Protein AF-A0A8T1U4F5-F1 (afdb_monomer_lite)

pLDDT: mean 76.35, std 18.52, range [30.11, 95.75]

Organism: NCBI:txid29920

Foldseek 3Di:
DDDALLRVVCVVVVVLVVLLVVLCPDPPAPDDCNDVLSNVLSVVLVVCVVDPDPVLADEDEDEAVNDDPNSQSSSCSSNVNHYGYDYDHDPVQFDPVVVVVQVPDDPPDDDDGDGDDDDPPVVVVVVVVVVVVVVCVVVVHDQDPVNVVVSVVVVVVVVVVPVVPPDDDDD

Sequence (171 aa):
MLSTPAERYTGLFPTLRTPLYNTLRADEITIEQESTTALWIAIAGHQTRALRSPTDHRLVVSDNFYTRHTFAQALLKFTDGEMHLLGTVRMNLVDKSAIARVDGGPRGNWELVAAVDPKPGWEKINRCIKLHNDVLLKQNEQPTHQQLSKLSELAISFTRTRNSSFSTPMI

Radius of gyration: 19.92 Å; chains: 1; bounding box: 52×50×46 Å

Secondary structure (DSSP, 8-state):
-PPPHHHHHHHH-GGGHHHHHHHHT-TT----TTSHHHHHHHHHHHHHHHS--TTS-EEEEE-TTT--HHHHHHHHHHTTT-EEEEE---GGGB-HHHHHHHHTSPTT-----PBPPPPTTHHHHHHHHHHHHHHHHHTT-PPPHHHHHHHHHHHHHTTTTTTTS------

Structure (mmCIF, N/CA/C/O backbone):
data_AF-A0A8T1U4F5-F1
#
_entry.id   AF-A0A8T1U4F5-F1
#
loop_
_atom_site.group_PDB
_atom_site.id
_atom_site.type_symbol
_atom_site.label_atom_id
_atom_site.label_alt_id
_atom_site.label_comp_id
_atom_site.label_asym_id
_atom_site.label_entity_id
_atom_site.label_seq_id
_atom_site.pdbx_PDB_ins_code
_atom_site.Cartn_x
_atom_site.Cartn_y
_atom_site.Cartn_z
_atom_site.occupancy
_atom_site.B_iso_or_equiv
_atom_site.auth_seq_id
_atom_site.auth_comp_id
_atom_site.auth_asym_id
_atom_site.auth_atom_id
_atom_site.pdbx_PDB_model_num
ATOM 1 N N . MET A 1 1 ? -3.694 22.364 15.780 1.00 55.56 1 MET A N 1
ATOM 2 C CA . MET A 1 1 ? -3.146 21.368 14.833 1.00 55.56 1 MET A CA 1
ATOM 3 C C . MET A 1 1 ? -4.231 21.029 13.832 1.00 55.56 1 MET A C 1
ATOM 5 O O . MET A 1 1 ? -5.338 20.728 14.259 1.00 55.56 1 MET A O 1
ATOM 9 N N . LEU A 1 2 ? -3.953 21.136 12.535 1.00 70.81 2 LEU A N 1
ATOM 10 C CA . LEU A 1 2 ? -4.853 20.616 11.504 1.00 70.81 2 LEU A CA 1
ATOM 11 C C . LEU A 1 2 ? -4.694 19.093 11.477 1.00 70.81 2 LEU A C 1
ATOM 13 O O . LEU A 1 2 ? -3.565 18.615 11.427 1.00 70.81 2 LEU A O 1
ATOM 17 N N . SER A 1 3 ? -5.798 18.350 11.539 1.00 86.94 3 SER A N 1
ATOM 18 C CA . SER A 1 3 ? -5.760 16.892 11.404 1.00 86.94 3 SER A CA 1
ATOM 19 C C . SER A 1 3 ? -5.309 16.495 10.000 1.00 86.94 3 SER A C 1
ATOM 21 O O . SER A 1 3 ? -5.646 17.165 9.014 1.00 86.94 3 SER A O 1
ATOM 23 N N . THR A 1 4 ? -4.561 15.402 9.880 1.00 91.88 4 THR A N 1
ATOM 24 C CA . THR A 1 4 ? -4.164 14.868 8.571 1.00 91.88 4 THR A CA 1
ATOM 25 C C . THR A 1 4 ? -5.372 14.244 7.852 1.00 91.88 4 THR A C 1
ATOM 27 O O . THR A 1 4 ? -6.385 13.915 8.481 1.00 91.88 4 THR A O 1
ATOM 30 N N . PRO A 1 5 ? -5.326 14.058 6.520 1.00 92.94 5 PRO A N 1
ATOM 31 C CA . PRO A 1 5 ? -6.396 13.360 5.808 1.00 92.94 5 PRO A CA 1
ATOM 32 C C . PRO A 1 5 ? -6.651 11.942 6.348 1.00 92.94 5 PRO A C 1
ATOM 34 O O . PRO A 1 5 ? -7.806 11.546 6.509 1.00 92.94 5 PRO A O 1
ATOM 37 N N . ALA A 1 6 ? -5.587 11.208 6.689 1.00 94.38 6 ALA A N 1
ATOM 38 C CA . ALA A 1 6 ? -5.671 9.874 7.279 1.00 94.38 6 ALA A CA 1
ATOM 39 C C . ALA A 1 6 ? -6.314 9.893 8.679 1.00 94.38 6 ALA A C 1
ATOM 41 O O . ALA A 1 6 ? -7.152 9.048 8.998 1.00 94.38 6 ALA A O 1
ATOM 42 N N . GLU A 1 7 ? -5.992 10.891 9.504 1.00 94.50 7 GLU A N 1
ATOM 43 C CA . GLU A 1 7 ? -6.614 11.081 10.820 1.00 94.50 7 GLU A CA 1
ATOM 44 C C . GLU A 1 7 ? -8.104 11.391 10.717 1.00 94.50 7 GLU A C 1
ATOM 46 O O . GLU A 1 7 ? -8.896 10.841 11.477 1.00 94.50 7 GLU A O 1
ATOM 51 N N . ARG A 1 8 ? -8.520 12.216 9.748 1.00 94.94 8 ARG A N 1
ATOM 52 C CA . ARG A 1 8 ? -9.951 12.464 9.509 1.00 94.94 8 ARG A CA 1
ATOM 53 C C . ARG A 1 8 ? -10.682 11.190 9.103 1.00 94.94 8 ARG A C 1
ATOM 55 O O . ARG A 1 8 ? -11.751 10.909 9.639 1.00 94.94 8 ARG A O 1
ATOM 62 N N . TYR A 1 9 ? -10.096 10.398 8.206 1.00 95.50 9 TYR A N 1
ATOM 63 C CA . TYR A 1 9 ? -10.692 9.139 7.760 1.00 95.50 9 TYR A CA 1
ATOM 64 C C . TYR A 1 9 ? -10.804 8.118 8.901 1.00 95.50 9 TYR A C 1
ATOM 66 O O . TYR A 1 9 ? -11.868 7.551 9.132 1.00 95.50 9 TYR A O 1
ATOM 74 N N . THR A 1 10 ? -9.743 7.942 9.690 1.00 94.94 10 THR A N 1
ATOM 75 C CA . THR A 1 10 ? -9.772 7.088 10.894 1.00 94.94 10 THR A CA 1
ATOM 76 C C . THR A 1 10 ? -10.578 7.700 12.049 1.00 94.94 10 THR A C 1
ATOM 78 O O . THR A 1 10 ? -10.905 7.016 13.016 1.00 94.94 10 THR A O 1
ATOM 81 N N . GLY A 1 11 ? -10.932 8.983 11.978 1.00 95.06 11 GLY A N 1
ATOM 82 C CA . GLY A 1 11 ? -11.948 9.618 12.817 1.00 95.06 11 GLY A CA 1
ATOM 83 C C . GLY A 1 11 ? -13.347 9.073 12.528 1.00 95.06 11 GLY A C 1
ATOM 84 O O . GLY A 1 11 ? -14.063 8.731 13.466 1.00 95.06 11 GLY A O 1
ATOM 85 N N . LEU A 1 12 ? -13.691 8.926 11.243 1.00 95.19 12 LEU A N 1
ATOM 86 C CA . LEU A 1 12 ? -14.949 8.321 10.781 1.00 95.19 12 LEU A CA 1
ATOM 87 C C . LEU A 1 12 ? -14.983 6.803 10.989 1.00 95.19 12 LEU A C 1
ATOM 89 O O . LEU A 1 12 ? -16.034 6.247 11.296 1.00 95.19 12 LEU A O 1
ATOM 93 N N . PHE A 1 13 ? -13.828 6.142 10.867 1.00 94.44 13 PHE A N 1
ATOM 94 C CA . PHE A 1 13 ? -13.678 4.695 11.049 1.00 94.44 13 PHE A CA 1
ATOM 95 C C . PHE A 1 13 ? -12.641 4.383 12.140 1.00 94.44 13 PHE A C 1
ATOM 97 O O . PHE A 1 13 ? -11.497 4.024 11.835 1.00 94.44 13 PHE A O 1
ATOM 104 N N . PRO A 1 14 ? -13.014 4.500 13.433 1.00 94.38 14 PRO A N 1
ATOM 105 C CA . PRO A 1 14 ? -12.079 4.364 14.554 1.00 94.38 14 PRO A CA 1
ATOM 106 C C . PRO A 1 14 ? -11.353 3.021 14.613 1.00 94.38 14 PRO A C 1
ATOM 108 O O . PRO A 1 14 ? -10.231 2.948 15.112 1.00 94.38 14 PRO A O 1
ATOM 111 N N . THR A 1 15 ? -11.962 1.966 14.069 1.00 93.12 15 THR A N 1
ATOM 112 C CA . THR A 1 15 ? -11.385 0.618 14.012 1.00 93.12 15 THR A CA 1
ATOM 113 C C . THR A 1 15 ? -10.077 0.565 13.221 1.00 93.12 15 THR A C 1
ATOM 115 O O . THR A 1 15 ? -9.277 -0.337 13.449 1.00 93.12 15 THR A O 1
ATOM 118 N N . LEU A 1 16 ? -9.822 1.523 12.326 1.00 94.12 16 LEU A N 1
ATOM 119 C CA . LEU A 1 16 ? -8.608 1.585 11.508 1.00 94.12 16 LEU A CA 1
ATOM 120 C C . LEU A 1 16 ? -7.468 2.371 12.163 1.00 94.12 16 LEU A C 1
ATOM 122 O O . LEU A 1 16 ? -6.335 2.292 11.694 1.00 94.12 16 LEU A O 1
ATOM 126 N N . ARG A 1 17 ? -7.736 3.110 13.249 1.00 94.44 17 ARG A N 1
ATOM 127 C CA . ARG A 1 17 ? -6.767 4.034 13.855 1.00 94.44 17 ARG A CA 1
ATOM 128 C C . ARG A 1 17 ? -5.513 3.324 14.359 1.00 94.44 17 ARG A C 1
ATOM 130 O O . ARG A 1 17 ? -4.414 3.648 13.923 1.00 94.44 17 ARG A O 1
ATOM 137 N N . THR A 1 18 ? -5.678 2.350 15.253 1.00 94.44 18 THR A N 1
ATOM 138 C CA . THR A 1 18 ? -4.549 1.607 15.836 1.00 94.44 18 THR A CA 1
ATOM 139 C C . THR A 1 18 ? -3.768 0.809 14.786 1.00 94.44 18 THR A C 1
ATOM 141 O O . THR A 1 18 ? -2.547 0.937 14.760 1.00 94.44 18 THR A O 1
ATOM 144 N N . PRO A 1 19 ? -4.413 0.048 13.876 1.00 94.44 19 PRO A N 1
ATOM 145 C CA . PRO A 1 19 ? -3.695 -0.654 12.809 1.00 94.44 19 PRO A CA 1
ATOM 146 C C . PRO A 1 19 ? -2.869 0.278 11.924 1.00 94.44 19 PRO A C 1
ATOM 148 O O . PRO A 1 19 ? -1.721 -0.030 11.605 1.00 94.44 19 PRO A O 1
ATOM 151 N N . LEU A 1 20 ? -3.427 1.440 11.566 1.00 95.44 20 LEU A N 1
ATOM 152 C CA . LEU A 1 20 ? -2.741 2.390 10.695 1.00 95.44 20 LEU A CA 1
ATOM 153 C C . LEU A 1 20 ? -1.535 2.982 11.414 1.00 95.44 20 LEU A C 1
ATOM 155 O O . LEU A 1 20 ? -0.437 2.992 10.870 1.00 95.44 20 LEU A O 1
ATOM 159 N N . TYR A 1 21 ? -1.729 3.408 12.661 1.00 94.56 21 TYR A N 1
ATOM 160 C CA . TYR A 1 21 ? -0.663 3.950 13.492 1.00 94.56 21 TYR A CA 1
ATOM 161 C C . TYR A 1 21 ? 0.490 2.959 13.692 1.00 94.56 21 TYR A C 1
ATOM 163 O O . TYR A 1 21 ? 1.651 3.321 13.519 1.00 94.56 21 TYR A O 1
ATOM 171 N N . ASN A 1 22 ? 0.173 1.698 13.997 1.00 95.25 22 ASN A N 1
ATOM 172 C CA . ASN A 1 22 ? 1.177 0.652 14.178 1.00 95.25 22 ASN A CA 1
ATOM 173 C C . ASN A 1 22 ? 1.934 0.361 12.877 1.00 95.25 22 ASN A C 1
ATOM 175 O O . ASN A 1 22 ? 3.143 0.153 12.908 1.00 95.25 22 ASN A O 1
ATOM 179 N N . THR A 1 23 ? 1.240 0.382 11.736 1.00 95.75 23 THR A N 1
ATOM 180 C CA . THR A 1 23 ? 1.867 0.172 10.425 1.00 95.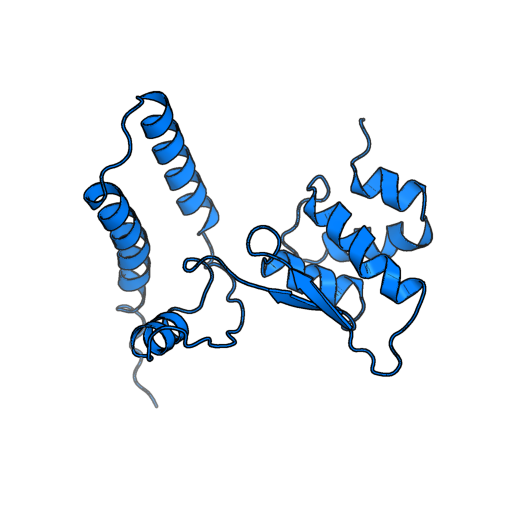75 23 THR A CA 1
ATOM 181 C C . THR A 1 23 ? 2.824 1.308 10.079 1.00 95.75 23 THR A C 1
ATOM 183 O O . THR A 1 23 ? 3.941 1.051 9.654 1.00 95.75 23 THR A O 1
ATOM 186 N N . LEU A 1 24 ? 2.418 2.563 10.284 1.00 94.25 24 LEU A N 1
ATOM 187 C CA . LEU A 1 24 ? 3.244 3.731 9.954 1.00 94.25 24 LEU A CA 1
ATOM 188 C C . LEU A 1 24 ? 4.460 3.900 10.878 1.00 94.25 24 LEU A C 1
ATOM 190 O O . LEU A 1 24 ? 5.387 4.624 10.538 1.00 94.25 24 LEU A O 1
ATOM 194 N N . ARG A 1 25 ? 4.458 3.247 12.046 1.00 93.75 25 ARG A N 1
ATOM 195 C CA . ARG A 1 25 ? 5.581 3.231 12.998 1.00 93.75 25 ARG A CA 1
ATOM 196 C C . ARG A 1 25 ? 6.515 2.035 12.854 1.00 93.75 25 ARG A C 1
ATOM 198 O O . ARG A 1 25 ? 7.458 1.918 13.627 1.00 93.75 25 ARG A O 1
ATOM 205 N N . ALA A 1 26 ? 6.229 1.136 11.925 1.00 92.25 26 ALA A N 1
ATOM 206 C CA . ALA A 1 26 ? 7.096 0.011 11.637 1.00 92.25 26 ALA A CA 1
ATOM 207 C C . ALA A 1 26 ? 8.430 0.482 11.039 1.00 92.25 26 ALA A C 1
ATOM 209 O O . ALA A 1 26 ? 8.421 1.290 10.112 1.00 92.25 26 ALA A O 1
ATOM 210 N N . ASP A 1 27 ? 9.549 -0.063 11.521 1.00 88.00 27 ASP A N 1
ATOM 211 C CA . ASP A 1 27 ? 10.900 0.319 11.080 1.00 88.00 27 ASP A CA 1
ATOM 212 C C . ASP A 1 27 ? 11.115 0.097 9.574 1.00 88.00 27 ASP A C 1
ATOM 214 O O . ASP A 1 27 ? 11.857 0.832 8.926 1.00 88.00 27 ASP A O 1
ATOM 218 N N . GLU A 1 28 ? 10.443 -0.902 9.000 1.00 86.31 28 GLU A N 1
ATOM 219 C CA . GLU A 1 28 ? 10.506 -1.205 7.571 1.00 86.31 28 GLU A CA 1
ATOM 220 C C . GLU A 1 28 ? 9.607 -0.312 6.692 1.00 86.31 28 GLU A C 1
ATOM 222 O O . GLU A 1 28 ? 9.692 -0.383 5.468 1.00 86.31 28 GLU A O 1
ATOM 227 N N . ILE A 1 29 ? 8.746 0.531 7.276 1.00 88.88 29 ILE A N 1
ATOM 228 C CA . ILE A 1 29 ? 7.794 1.364 6.529 1.00 88.88 29 ILE A CA 1
ATOM 229 C C . ILE A 1 29 ? 8.274 2.814 6.463 1.00 88.88 29 ILE A C 1
ATOM 231 O O . ILE A 1 29 ? 8.209 3.573 7.424 1.00 88.88 29 ILE A O 1
ATOM 235 N N . THR A 1 30 ? 8.669 3.249 5.267 1.00 87.69 30 THR A N 1
ATOM 236 C CA . THR A 1 30 ? 9.093 4.632 5.002 1.00 87.69 30 THR A CA 1
ATOM 237 C C . THR A 1 30 ? 7.937 5.473 4.442 1.00 87.69 30 THR A C 1
ATOM 239 O O . THR A 1 30 ? 7.974 5.921 3.290 1.00 87.69 30 THR A O 1
ATOM 242 N N . ILE A 1 31 ? 6.862 5.641 5.217 1.00 89.75 31 ILE A N 1
ATOM 243 C CA . ILE A 1 31 ? 5.706 6.472 4.838 1.00 89.75 31 ILE A CA 1
ATOM 244 C C . ILE A 1 31 ? 5.437 7.504 5.924 1.00 89.75 31 ILE A C 1
ATOM 246 O O . ILE A 1 31 ? 5.160 7.164 7.068 1.00 89.75 31 ILE A O 1
ATOM 250 N N . GLU A 1 32 ? 5.467 8.777 5.535 1.00 89.12 32 GLU A N 1
ATOM 251 C CA . GLU A 1 32 ? 5.118 9.890 6.417 1.00 89.12 32 GLU A CA 1
ATOM 252 C C . GLU A 1 32 ? 3.628 9.841 6.782 1.00 89.12 32 GLU A C 1
ATOM 254 O O . GLU A 1 32 ? 2.767 9.642 5.913 1.00 89.12 32 GLU A O 1
ATOM 259 N N . GLN A 1 33 ? 3.314 10.060 8.059 1.00 88.19 33 GLN A N 1
ATOM 260 C CA . GLN A 1 33 ? 1.949 10.000 8.588 1.00 88.19 33 GLN A CA 1
ATOM 261 C C . GLN A 1 33 ? 1.035 11.068 7.969 1.00 88.19 33 GLN A C 1
ATOM 263 O O . GLN A 1 33 ? -0.166 10.856 7.798 1.00 88.19 33 GLN A O 1
ATOM 268 N N . GLU A 1 34 ? 1.608 12.206 7.590 1.00 89.31 34 GLU A N 1
ATOM 269 C CA . GLU A 1 34 ? 0.925 13.339 6.975 1.00 89.31 34 GLU A CA 1
ATOM 270 C C . GLU A 1 34 ? 0.697 13.149 5.468 1.00 89.31 34 GLU A C 1
ATOM 272 O O . GLU A 1 34 ? -0.044 13.917 4.846 1.00 89.31 34 GLU A O 1
ATOM 277 N N . SER A 1 35 ? 1.316 12.130 4.865 1.00 90.56 35 SER A N 1
ATOM 278 C CA . SER A 1 35 ? 1.246 11.905 3.425 1.00 90.56 35 SER A CA 1
ATOM 279 C C . SER A 1 35 ? -0.141 11.447 2.971 1.00 90.56 35 SER A C 1
ATOM 281 O O . SER A 1 35 ? -0.881 10.754 3.672 1.00 90.56 35 SER A O 1
ATOM 283 N N . THR A 1 36 ? -0.484 11.753 1.719 1.00 90.81 36 THR A N 1
ATOM 284 C CA . THR A 1 36 ? -1.695 11.208 1.086 1.00 90.81 36 THR A CA 1
ATOM 285 C C . THR A 1 36 ? -1.649 9.678 0.995 1.00 90.81 36 THR A C 1
ATOM 287 O O . THR A 1 36 ? -2.691 9.032 1.018 1.00 90.81 36 THR A O 1
ATOM 290 N N . THR A 1 37 ? -0.457 9.076 0.944 1.00 92.06 37 THR A N 1
ATOM 291 C CA . THR A 1 37 ? -0.282 7.618 0.923 1.00 92.06 37 THR A CA 1
ATOM 292 C C . THR A 1 37 ? -0.819 6.960 2.194 1.00 92.06 37 THR A C 1
ATOM 294 O O . THR A 1 37 ? -1.464 5.920 2.100 1.00 92.06 37 THR A O 1
ATOM 297 N N . ALA A 1 38 ? -0.646 7.586 3.365 1.00 94.69 38 ALA A N 1
ATOM 298 C CA . ALA A 1 38 ? -1.216 7.093 4.621 1.00 94.69 38 ALA A CA 1
ATOM 299 C C . ALA A 1 38 ? -2.753 6.997 4.561 1.00 94.69 38 ALA A C 1
ATOM 301 O O . ALA A 1 38 ? -3.341 6.020 5.026 1.00 94.69 38 ALA A O 1
ATOM 302 N N . LEU A 1 39 ? -3.409 7.973 3.921 1.00 95.25 39 LEU A N 1
ATOM 303 C CA . LEU A 1 39 ? -4.851 7.918 3.673 1.00 95.25 39 LEU A CA 1
ATOM 304 C C . LEU A 1 39 ? -5.208 6.774 2.715 1.00 95.25 39 LEU A C 1
ATOM 306 O O . LEU A 1 39 ? -6.157 6.038 2.977 1.00 95.25 39 LEU A O 1
ATOM 310 N N . TRP A 1 40 ? -4.457 6.604 1.626 1.00 94.38 40 TRP A N 1
ATOM 311 C CA . TRP A 1 40 ? -4.715 5.534 0.659 1.00 94.38 40 TRP A CA 1
ATOM 312 C C . TRP A 1 40 ? -4.592 4.139 1.270 1.00 94.38 40 TRP A C 1
ATOM 314 O O . TRP A 1 40 ? -5.422 3.285 0.966 1.00 94.38 40 TRP A O 1
ATOM 324 N N . ILE A 1 41 ? -3.630 3.920 2.171 1.00 94.94 41 ILE A N 1
ATOM 325 C CA . ILE A 1 41 ? -3.504 2.661 2.923 1.00 94.94 41 ILE A CA 1
ATOM 326 C C . ILE A 1 41 ? -4.772 2.411 3.734 1.00 94.94 41 ILE A C 1
ATOM 328 O O . ILE A 1 41 ? -5.355 1.331 3.652 1.00 94.94 41 ILE A O 1
ATOM 332 N N . ALA A 1 42 ? -5.231 3.429 4.469 1.00 95.00 42 ALA A N 1
ATOM 333 C CA . ALA A 1 42 ? -6.431 3.324 5.283 1.00 95.00 42 ALA A CA 1
ATOM 334 C C . ALA A 1 42 ? -7.673 3.027 4.433 1.00 95.00 42 ALA A C 1
ATOM 336 O O . ALA A 1 42 ? -8.468 2.176 4.815 1.00 95.00 42 ALA A O 1
ATOM 337 N N . ILE A 1 43 ? -7.842 3.692 3.285 1.00 93.88 43 ILE A N 1
ATOM 338 C CA . ILE A 1 43 ? -8.987 3.477 2.388 1.00 93.88 43 ILE A CA 1
ATOM 339 C C . ILE A 1 43 ? -8.950 2.075 1.780 1.00 93.88 43 ILE A C 1
ATOM 341 O O . ILE A 1 43 ? -9.948 1.359 1.861 1.00 93.88 43 ILE A O 1
ATOM 345 N N . ALA A 1 44 ? -7.820 1.679 1.190 1.00 92.19 44 ALA A N 1
ATOM 346 C CA . ALA A 1 44 ? -7.686 0.386 0.531 1.00 92.19 44 ALA A CA 1
ATOM 347 C C . ALA A 1 44 ? -7.863 -0.750 1.546 1.00 92.19 44 ALA A C 1
ATOM 349 O O . ALA A 1 44 ? -8.784 -1.558 1.427 1.00 92.19 44 ALA A O 1
ATOM 350 N N . GLY A 1 45 ? -7.064 -0.756 2.612 1.00 92.62 45 GLY A N 1
ATOM 351 C CA . GLY A 1 45 ? -7.105 -1.817 3.609 1.00 92.62 45 GLY A CA 1
ATOM 352 C C . GLY A 1 45 ? -8.374 -1.835 4.466 1.00 92.62 45 GLY A C 1
ATOM 353 O O . GLY A 1 45 ? -8.671 -2.854 5.076 1.00 92.62 45 GLY A O 1
ATOM 354 N N . HIS A 1 46 ? -9.185 -0.769 4.496 1.00 93.00 46 HIS A N 1
ATOM 355 C CA . HIS A 1 46 ? -10.480 -0.812 5.190 1.00 93.00 46 HIS A CA 1
ATOM 356 C C . HIS A 1 46 ? -11.345 -1.982 4.701 1.00 93.00 46 HIS A C 1
ATOM 358 O O . HIS A 1 46 ? -12.052 -2.617 5.486 1.00 93.00 46 HIS A O 1
ATOM 364 N N . GLN A 1 47 ? -11.251 -2.313 3.412 1.00 87.56 47 GLN A N 1
ATOM 365 C CA . GLN A 1 47 ? -12.055 -3.376 2.834 1.00 87.56 47 GLN A CA 1
ATOM 366 C C . GLN A 1 47 ? -11.740 -4.766 3.408 1.00 87.56 47 GLN A C 1
ATOM 368 O O . GLN A 1 47 ? -12.634 -5.606 3.389 1.00 87.56 47 GLN A O 1
ATOM 373 N N . THR A 1 48 ? -10.525 -5.022 3.913 1.00 87.88 48 THR A N 1
ATOM 374 C CA . THR A 1 48 ? -10.163 -6.323 4.518 1.00 87.88 48 THR A CA 1
ATOM 375 C C . THR A 1 48 ? -10.756 -6.484 5.914 1.00 87.88 48 THR A C 1
ATOM 377 O O . THR A 1 48 ? -11.097 -7.584 6.342 1.00 87.88 48 THR A O 1
ATOM 380 N N . ARG A 1 49 ? -10.972 -5.366 6.619 1.00 80.00 49 ARG A N 1
ATOM 381 C CA . ARG A 1 49 ? -11.695 -5.360 7.896 1.00 80.00 49 ARG A CA 1
ATOM 382 C C . ARG A 1 49 ? -13.191 -5.568 7.732 1.00 80.00 49 ARG A C 1
ATOM 384 O O . ARG A 1 49 ? -13.797 -6.217 8.577 1.00 80.00 49 ARG A O 1
ATOM 391 N N . ALA A 1 50 ? -13.779 -4.990 6.688 1.00 78.38 50 ALA A N 1
ATOM 392 C CA . ALA A 1 50 ? -15.209 -5.117 6.429 1.00 78.38 50 ALA A CA 1
ATOM 393 C C . ALA A 1 50 ? -15.571 -6.497 5.857 1.00 78.38 50 ALA A C 1
ATOM 395 O O . ALA A 1 50 ? -16.621 -7.043 6.183 1.00 78.38 50 ALA A O 1
ATOM 396 N N . LEU A 1 51 ? -14.705 -7.055 5.008 1.00 84.19 51 LEU A N 1
ATOM 397 C CA . LEU A 1 51 ? -14.912 -8.322 4.317 1.00 84.19 51 LEU A CA 1
ATOM 398 C C . LEU A 1 51 ? -13.566 -9.032 4.232 1.00 84.19 51 LEU A C 1
ATOM 400 O O . LEU A 1 51 ? -12.701 -8.565 3.500 1.00 84.19 51 LEU A O 1
ATOM 404 N N . ARG A 1 52 ? -13.372 -10.145 4.941 1.00 82.19 52 ARG A N 1
ATOM 405 C CA . ARG A 1 52 ? -12.156 -10.950 4.763 1.00 82.19 52 ARG A CA 1
ATOM 406 C C . ARG A 1 52 ? -12.229 -11.754 3.473 1.00 82.19 52 ARG A C 1
ATOM 408 O O . ARG A 1 52 ? -13.294 -12.271 3.130 1.00 82.19 52 ARG A O 1
ATOM 415 N N . SER A 1 53 ? -11.110 -11.850 2.762 1.00 85.00 53 SER A N 1
ATOM 416 C CA . SER A 1 53 ? -11.021 -12.725 1.594 1.00 85.00 53 SER A CA 1
ATOM 417 C C . SER A 1 53 ? -11.080 -14.198 2.028 1.00 85.00 53 SER A C 1
ATOM 419 O O . SER A 1 53 ? -10.357 -14.573 2.946 1.00 85.00 53 SER A O 1
ATOM 421 N N . PRO A 1 54 ? -11.869 -15.067 1.368 1.00 85.50 54 PRO A N 1
ATOM 422 C CA . PRO A 1 54 ? -11.863 -16.509 1.643 1.00 85.50 54 PRO A CA 1
ATOM 423 C C . PRO A 1 54 ? -10.512 -17.180 1.368 1.00 85.50 54 PRO A C 1
ATOM 425 O O . PRO A 1 54 ? -10.273 -18.293 1.822 1.00 85.50 54 PRO A O 1
ATOM 428 N N . THR A 1 55 ? -9.664 -16.529 0.572 1.00 87.06 55 THR A N 1
ATOM 429 C CA . THR A 1 55 ? -8.352 -17.031 0.154 1.00 87.06 55 THR A CA 1
ATOM 430 C C . THR A 1 55 ? -7.197 -16.313 0.844 1.00 87.06 55 THR A C 1
ATOM 432 O O . THR A 1 55 ? -6.057 -16.529 0.450 1.00 87.06 55 THR A O 1
ATOM 435 N N . ASP A 1 56 ? -7.480 -15.406 1.791 1.00 85.25 56 ASP A N 1
ATOM 436 C CA . ASP A 1 56 ? -6.498 -14.487 2.390 1.00 85.25 56 ASP A CA 1
ATOM 437 C C . ASP A 1 56 ? -5.662 -13.718 1.348 1.00 85.25 56 ASP A C 1
ATOM 439 O O . ASP A 1 56 ? -4.558 -13.248 1.611 1.00 85.25 56 ASP A O 1
ATOM 443 N N . HIS A 1 57 ? -6.198 -13.562 0.136 1.00 87.94 57 HIS A N 1
ATOM 444 C CA . HIS A 1 57 ? -5.547 -12.851 -0.950 1.00 87.94 57 HIS A CA 1
ATOM 445 C C . HIS A 1 57 ? -6.510 -11.871 -1.596 1.00 87.94 57 HIS A C 1
ATOM 447 O O . HIS A 1 57 ? -7.635 -12.217 -1.971 1.00 87.94 57 HIS A O 1
ATOM 453 N N . ARG A 1 58 ? -6.042 -10.636 -1.762 1.00 91.88 58 ARG A N 1
ATOM 454 C CA . ARG A 1 58 ? -6.736 -9.589 -2.499 1.00 91.88 58 ARG A CA 1
ATOM 455 C C . ARG A 1 58 ? -5.760 -8.808 -3.355 1.00 91.88 58 ARG A C 1
ATOM 457 O O . ARG A 1 58 ? -4.715 -8.378 -2.880 1.00 91.88 58 ARG A O 1
ATOM 464 N N . LEU A 1 59 ? -6.139 -8.591 -4.607 1.00 91.12 59 LEU A N 1
ATOM 465 C CA . LEU A 1 59 ? -5.344 -7.819 -5.547 1.00 91.12 59 LEU A CA 1
ATOM 466 C C . LEU A 1 59 ? -5.872 -6.388 -5.631 1.00 91.12 59 LEU A C 1
ATOM 468 O O . LEU A 1 59 ? -7.038 -6.168 -5.956 1.00 91.12 59 LEU A O 1
ATOM 472 N N . VAL A 1 60 ? -5.003 -5.418 -5.374 1.00 90.75 60 VAL A N 1
ATOM 473 C CA . VAL A 1 60 ? -5.236 -4.009 -5.689 1.00 90.75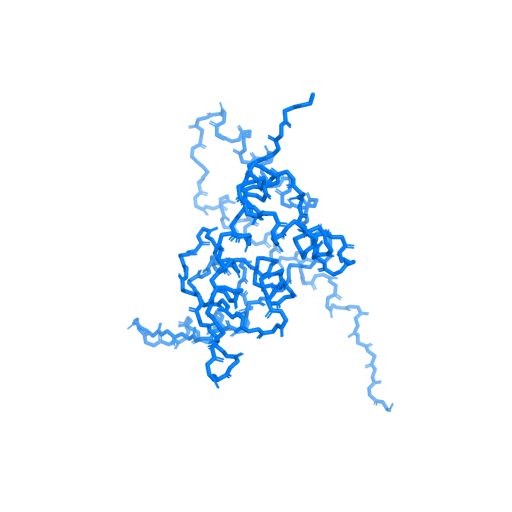 60 VAL A CA 1
ATOM 474 C C . VAL A 1 60 ? -4.521 -3.711 -6.995 1.00 90.75 60 VAL A C 1
ATOM 476 O O . VAL A 1 60 ? -3.313 -3.905 -7.091 1.00 90.75 60 VAL A O 1
ATOM 479 N N . VAL A 1 61 ? -5.264 -3.248 -8.001 1.00 91.62 61 VAL A N 1
ATOM 480 C CA . VAL A 1 61 ? -4.689 -2.828 -9.283 1.00 91.62 61 VAL A CA 1
ATOM 481 C C . VAL A 1 61 ? -4.627 -1.308 -9.327 1.00 91.62 61 VAL A C 1
ATOM 483 O O . VAL A 1 61 ? -5.638 -0.648 -9.089 1.00 91.62 61 VAL A O 1
ATOM 486 N N . SER A 1 62 ? -3.457 -0.743 -9.616 1.00 89.19 62 SER A N 1
ATOM 487 C CA . SER A 1 62 ? -3.275 0.710 -9.658 1.00 89.19 62 SER A CA 1
ATOM 488 C C . SER A 1 62 ? -2.448 1.179 -10.850 1.00 89.19 62 SER A C 1
ATOM 490 O O . SER A 1 62 ? -1.693 0.415 -11.453 1.00 89.19 62 SER A O 1
ATOM 492 N N . ASP A 1 63 ? -2.594 2.456 -11.199 1.00 87.31 63 ASP A N 1
ATOM 493 C CA . ASP A 1 63 ? -1.758 3.074 -12.222 1.00 87.31 63 ASP A CA 1
ATOM 494 C C . ASP A 1 63 ? -0.337 3.348 -11.693 1.00 87.31 63 ASP A C 1
ATOM 496 O O . ASP A 1 63 ? -0.016 3.194 -10.512 1.00 87.31 63 ASP A O 1
ATOM 500 N N . ASN A 1 64 ? 0.521 3.820 -12.586 1.00 81.31 64 ASN A N 1
ATOM 501 C CA . ASN A 1 64 ? 1.905 4.168 -12.300 1.00 81.31 64 ASN A CA 1
ATOM 502 C C . ASN A 1 64 ? 2.128 5.232 -11.215 1.00 81.31 64 ASN A C 1
ATOM 504 O O . ASN A 1 64 ? 3.108 5.188 -10.474 1.00 81.31 64 ASN A O 1
ATOM 508 N N . PHE A 1 65 ? 1.248 6.219 -11.114 1.00 79.38 65 PHE A N 1
ATOM 509 C CA . PHE A 1 65 ? 1.369 7.259 -10.105 1.00 79.38 65 PHE A CA 1
ATOM 510 C C . PHE A 1 65 ? 1.214 6.693 -8.685 1.00 79.38 65 PHE A C 1
ATOM 512 O O . PHE A 1 65 ? 1.927 7.123 -7.767 1.00 79.38 65 PHE A O 1
ATOM 519 N N . TYR A 1 66 ? 0.327 5.707 -8.531 1.00 80.25 66 TYR A N 1
ATOM 520 C CA . TYR A 1 66 ? 0.002 5.068 -7.255 1.00 80.25 66 TYR A CA 1
ATOM 521 C C . TYR A 1 66 ? 0.816 3.797 -6.971 1.00 80.25 66 TYR A C 1
ATOM 523 O O . TYR A 1 66 ? 0.968 3.420 -5.808 1.00 80.25 66 TYR A O 1
ATOM 531 N N . THR A 1 67 ? 1.402 3.170 -7.994 1.00 84.62 67 THR A N 1
ATOM 532 C CA . THR A 1 67 ? 2.196 1.946 -7.825 1.00 84.62 67 THR A CA 1
ATOM 533 C C . THR A 1 67 ? 3.582 2.267 -7.267 1.00 84.62 67 THR A C 1
ATOM 535 O O . THR A 1 67 ? 4.479 2.713 -7.985 1.00 84.62 67 THR A O 1
ATOM 538 N N . ARG A 1 68 ? 3.769 2.046 -5.961 1.00 82.62 68 ARG A N 1
ATOM 539 C CA . ARG A 1 68 ? 5.058 2.205 -5.270 1.00 82.62 68 ARG A CA 1
ATOM 540 C C . ARG A 1 68 ? 5.322 1.051 -4.319 1.00 82.62 68 ARG A C 1
ATOM 542 O O . ARG A 1 68 ? 4.412 0.601 -3.631 1.00 82.62 68 ARG A O 1
ATOM 549 N N . HIS A 1 69 ? 6.587 0.663 -4.211 1.00 84.12 69 HIS A N 1
ATOM 550 C CA . HIS A 1 69 ? 7.050 -0.430 -3.346 1.00 84.12 69 HIS A CA 1
ATOM 551 C C . HIS A 1 69 ? 6.713 -0.169 -1.882 1.00 84.12 69 HIS A C 1
ATOM 553 O O . HIS A 1 69 ? 6.127 -1.017 -1.221 1.00 84.12 69 HIS A O 1
ATOM 559 N N . THR A 1 70 ? 6.945 1.063 -1.421 1.00 87.62 70 THR A N 1
ATOM 560 C CA . THR A 1 70 ? 6.609 1.488 -0.057 1.00 87.62 70 THR A CA 1
ATOM 561 C C . THR A 1 70 ? 5.109 1.404 0.218 1.00 87.62 70 THR A C 1
ATOM 563 O O . THR A 1 70 ? 4.702 0.975 1.294 1.00 87.62 70 THR A O 1
ATOM 566 N N . PHE A 1 71 ? 4.271 1.757 -0.765 1.00 90.31 71 PHE A N 1
ATOM 567 C CA . PHE A 1 71 ? 2.820 1.619 -0.653 1.00 90.31 71 PHE A CA 1
ATOM 568 C C . PHE A 1 71 ? 2.403 0.144 -0.601 1.00 90.31 71 PHE A C 1
ATOM 570 O O . PHE A 1 71 ? 1.604 -0.218 0.257 1.00 90.31 71 PHE A O 1
ATOM 577 N N . ALA A 1 72 ? 2.983 -0.709 -1.450 1.00 90.94 72 ALA A N 1
ATOM 578 C CA . ALA A 1 72 ? 2.730 -2.149 -1.443 1.00 90.94 72 ALA A CA 1
ATOM 579 C C . ALA A 1 72 ? 3.125 -2.804 -0.107 1.00 90.94 72 ALA A C 1
ATOM 581 O O . ALA A 1 72 ? 2.323 -3.530 0.470 1.00 90.94 72 ALA A O 1
ATOM 582 N N . GLN A 1 73 ? 4.320 -2.505 0.415 1.00 91.56 73 GLN A N 1
ATOM 583 C CA . GLN A 1 73 ? 4.811 -3.021 1.699 1.00 91.56 73 GLN A CA 1
ATOM 584 C C . GLN A 1 73 ? 3.910 -2.598 2.860 1.00 91.56 73 GLN A C 1
ATOM 586 O O . GLN A 1 73 ? 3.515 -3.425 3.682 1.00 91.56 73 GLN A O 1
ATOM 591 N N . ALA A 1 74 ? 3.541 -1.318 2.910 1.00 94.00 74 ALA A N 1
ATOM 592 C CA . ALA A 1 74 ? 2.673 -0.814 3.961 1.00 94.00 74 ALA A CA 1
ATOM 593 C C . ALA A 1 74 ? 1.263 -1.402 3.876 1.00 94.00 74 ALA A C 1
ATOM 595 O O . ALA A 1 74 ? 0.677 -1.714 4.907 1.00 94.00 74 ALA A O 1
ATOM 596 N N . LEU A 1 75 ? 0.725 -1.590 2.668 1.00 94.06 75 LEU A N 1
ATOM 597 C CA . LEU A 1 75 ? -0.586 -2.203 2.476 1.00 94.06 75 LEU A CA 1
ATOM 598 C C . LEU A 1 75 ? -0.583 -3.676 2.903 1.00 94.06 75 LEU A C 1
ATOM 600 O O . LEU A 1 75 ? -1.495 -4.108 3.608 1.00 94.06 75 LEU A O 1
ATOM 604 N N . LEU A 1 76 ? 0.467 -4.416 2.544 1.00 93.31 76 LEU A N 1
ATOM 605 C CA . LEU A 1 76 ? 0.654 -5.803 2.953 1.00 93.31 76 LEU A CA 1
ATOM 606 C C . LEU A 1 76 ? 0.728 -5.911 4.483 1.00 93.31 76 LEU A C 1
ATOM 608 O O . LEU A 1 76 ? 0.001 -6.702 5.077 1.00 93.31 76 LEU A O 1
ATOM 612 N N . LYS A 1 77 ? 1.525 -5.055 5.138 1.00 94.12 77 LYS A N 1
ATOM 613 C CA . LYS A 1 77 ? 1.645 -5.024 6.605 1.00 94.12 77 LYS A CA 1
ATOM 614 C C . LYS A 1 77 ? 0.350 -4.591 7.298 1.00 94.12 77 LYS A C 1
ATOM 616 O O . LYS A 1 77 ? -0.038 -5.194 8.290 1.00 94.12 77 LYS A O 1
ATOM 621 N N . PHE A 1 78 ? -0.341 -3.581 6.770 1.00 95.00 78 PHE A N 1
ATOM 622 C CA . PHE A 1 78 ? -1.602 -3.079 7.329 1.00 95.00 78 PHE A CA 1
ATOM 623 C C . PHE A 1 78 ? -2.737 -4.110 7.276 1.00 95.00 78 PHE A C 1
ATOM 625 O O . PHE A 1 78 ? -3.659 -4.058 8.090 1.00 95.00 78 PHE A O 1
ATOM 632 N N . THR A 1 79 ? -2.690 -5.017 6.299 1.00 93.81 79 THR A N 1
ATOM 633 C CA . THR A 1 79 ? -3.736 -6.017 6.042 1.00 93.81 79 THR A CA 1
ATOM 634 C C . THR A 1 79 ? -3.338 -7.431 6.448 1.00 93.81 79 THR A C 1
ATOM 636 O O . THR A 1 79 ? -3.958 -8.384 5.988 1.00 93.81 79 THR A O 1
ATOM 639 N N . ASP A 1 80 ? -2.318 -7.572 7.298 1.00 91.81 80 ASP A N 1
ATOM 640 C CA . ASP A 1 80 ? -1.826 -8.864 7.789 1.00 91.81 80 ASP A CA 1
ATOM 641 C C . ASP A 1 80 ? -1.477 -9.852 6.654 1.00 91.81 80 ASP A C 1
ATOM 643 O O . ASP A 1 80 ? -1.648 -11.061 6.781 1.00 91.81 80 ASP A O 1
ATOM 647 N N . GLY A 1 81 ? -0.989 -9.335 5.524 1.00 91.62 81 GLY A N 1
ATOM 648 C CA . GLY A 1 81 ? -0.615 -10.129 4.354 1.00 91.62 81 GLY A CA 1
ATOM 649 C C . GLY A 1 81 ? -1.722 -10.331 3.313 1.00 91.62 81 GLY A C 1
ATOM 650 O O . GLY A 1 81 ? -1.444 -10.911 2.267 1.00 91.62 81 GLY A O 1
ATOM 651 N N . GLU A 1 82 ? -2.950 -9.845 3.539 1.00 92.88 82 GLU A N 1
ATOM 652 C CA . GLU A 1 82 ? -4.065 -10.113 2.617 1.00 92.88 82 GLU A CA 1
ATOM 653 C C . GLU A 1 82 ? -3.912 -9.370 1.276 1.00 92.88 82 GLU A C 1
ATOM 655 O O . GLU A 1 82 ? -4.083 -9.949 0.196 1.00 92.88 82 GLU A O 1
ATOM 660 N N . MET A 1 83 ? -3.599 -8.071 1.314 1.00 93.62 83 MET A N 1
ATOM 661 C CA . MET A 1 83 ? -3.585 -7.228 0.117 1.00 93.62 83 MET A CA 1
ATOM 662 C C . MET A 1 83 ? -2.224 -7.172 -0.578 1.00 93.62 83 MET A C 1
ATOM 664 O O . MET A 1 83 ? -1.219 -6.776 0.007 1.00 93.62 83 MET A O 1
ATOM 668 N N . HIS A 1 84 ? -2.243 -7.445 -1.881 1.00 91.88 84 HIS A N 1
ATOM 669 C CA . HIS A 1 84 ? -1.106 -7.355 -2.790 1.00 91.88 84 HIS A CA 1
ATOM 670 C C . HIS A 1 84 ? -1.361 -6.286 -3.857 1.00 91.88 84 HIS A C 1
ATOM 672 O O . HIS A 1 84 ? -2.484 -6.132 -4.339 1.00 91.88 84 HIS A O 1
ATOM 678 N N . LEU A 1 85 ? -0.317 -5.551 -4.242 1.00 91.38 85 LEU A N 1
ATOM 679 C CA . LEU A 1 85 ? -0.401 -4.481 -5.235 1.00 91.38 85 LEU A CA 1
ATOM 680 C C . LEU A 1 85 ? 0.125 -4.954 -6.592 1.00 91.38 85 LEU A C 1
ATOM 682 O O . LEU A 1 85 ? 1.251 -5.436 -6.691 1.00 91.38 85 LEU A O 1
ATOM 686 N N . LEU A 1 86 ? -0.664 -4.739 -7.639 1.00 91.06 86 LEU A N 1
ATOM 687 C CA . LEU A 1 86 ? -0.253 -4.875 -9.028 1.00 91.06 86 LEU A CA 1
ATOM 688 C C . LEU A 1 86 ? -0.483 -3.552 -9.751 1.00 91.06 86 LEU A C 1
ATOM 690 O O . LEU A 1 86 ? -1.487 -2.876 -9.553 1.00 91.06 86 LEU A O 1
ATOM 694 N N . GLY A 1 87 ? 0.431 -3.177 -10.627 1.00 88.56 87 GLY A N 1
ATOM 695 C CA . GLY A 1 87 ? 0.252 -1.974 -11.413 1.00 88.56 87 GLY A CA 1
ATOM 696 C C . GLY A 1 87 ? 1.398 -1.740 -12.365 1.00 88.56 87 GLY A C 1
ATOM 697 O O . GLY A 1 87 ? 2.429 -2.410 -12.324 1.00 88.56 87 GLY A O 1
ATOM 698 N N . THR A 1 88 ? 1.202 -0.774 -13.249 1.00 85.06 88 THR A N 1
ATOM 699 C CA . THR A 1 88 ? 2.279 -0.291 -14.113 1.00 85.06 88 THR A CA 1
ATOM 700 C C . THR A 1 88 ? 3.279 0.495 -13.276 1.00 85.06 88 THR A C 1
ATOM 702 O O . THR A 1 88 ? 2.869 1.177 -12.347 1.00 85.06 88 THR A O 1
ATOM 705 N N . VAL A 1 89 ? 4.564 0.467 -13.613 1.00 75.94 89 VAL A N 1
ATOM 706 C CA . VAL A 1 89 ? 5.613 1.175 -12.861 1.00 75.94 89 VAL A CA 1
ATOM 707 C C . VAL A 1 89 ? 6.444 2.025 -13.823 1.00 75.94 89 VAL A C 1
ATOM 709 O O . VAL A 1 89 ? 6.633 1.661 -14.984 1.00 75.94 89 VAL A O 1
ATOM 712 N N . ARG A 1 90 ? 6.943 3.186 -13.374 1.00 72.25 90 ARG A N 1
ATOM 713 C CA . ARG A 1 90 ? 7.883 3.993 -14.166 1.00 72.25 90 ARG A CA 1
ATOM 714 C C . ARG A 1 90 ? 9.157 3.185 -14.367 1.00 72.25 90 ARG A C 1
ATOM 716 O O . ARG A 1 90 ? 9.679 2.618 -13.415 1.00 72.25 90 ARG A O 1
ATOM 723 N N . MET A 1 91 ? 9.705 3.218 -15.578 1.00 69.06 91 MET A N 1
ATOM 724 C CA . MET A 1 91 ? 10.892 2.441 -15.958 1.00 69.06 91 MET A CA 1
ATOM 725 C C . MET A 1 91 ? 12.071 2.596 -14.978 1.00 69.06 91 MET A C 1
ATOM 727 O O . MET A 1 91 ? 12.819 1.659 -14.744 1.00 69.06 91 MET A O 1
ATOM 731 N N . ASN A 1 92 ? 12.220 3.765 -14.346 1.00 69.62 92 ASN A N 1
ATOM 732 C CA . ASN A 1 92 ? 13.283 4.039 -13.375 1.00 69.62 92 ASN A CA 1
ATOM 733 C C . ASN A 1 92 ? 13.115 3.344 -12.007 1.00 69.62 92 ASN A C 1
ATOM 735 O O . ASN A 1 92 ? 14.009 3.457 -11.172 1.00 69.62 92 ASN A O 1
ATOM 739 N N . LEU A 1 93 ? 11.981 2.687 -11.760 1.00 66.88 93 LEU A N 1
ATOM 740 C CA . LEU A 1 93 ? 11.647 1.970 -10.523 1.00 66.88 93 LEU A CA 1
ATOM 741 C C . LEU A 1 93 ? 11.517 0.448 -10.742 1.00 66.88 93 LEU A C 1
ATOM 743 O O . LEU A 1 93 ? 11.117 -0.271 -9.826 1.00 66.88 93 LEU A O 1
ATOM 747 N N . VAL A 1 94 ? 11.841 -0.027 -11.950 1.00 69.81 94 VAL A N 1
ATOM 748 C CA . VAL A 1 94 ? 11.835 -1.440 -12.353 1.00 69.81 94 VAL A CA 1
ATOM 749 C C . VAL A 1 94 ? 13.260 -1.998 -12.293 1.00 69.81 94 VAL A C 1
ATOM 751 O O . VAL A 1 94 ? 14.233 -1.264 -12.485 1.00 69.81 94 VAL A O 1
ATOM 754 N N . ASP A 1 95 ? 13.397 -3.300 -12.035 1.00 71.25 95 ASP A N 1
ATOM 755 C CA . ASP A 1 95 ? 14.691 -3.976 -12.122 1.00 71.25 95 ASP A CA 1
ATOM 756 C C . ASP A 1 95 ? 15.309 -3.850 -13.526 1.00 71.25 95 ASP A C 1
ATOM 758 O O . ASP A 1 95 ? 14.658 -4.097 -14.544 1.00 71.25 95 ASP A O 1
ATOM 762 N N . LYS A 1 96 ? 16.607 -3.537 -13.587 1.00 72.62 96 LYS A N 1
ATOM 763 C CA . LYS A 1 96 ? 17.345 -3.379 -14.850 1.00 72.62 96 LYS A CA 1
ATOM 764 C C . LYS A 1 96 ? 17.362 -4.663 -15.672 1.00 72.62 96 LYS A C 1
ATOM 766 O O . LYS A 1 96 ? 17.368 -4.588 -16.899 1.00 72.62 96 LYS A O 1
ATOM 771 N N . SER A 1 97 ? 17.367 -5.824 -15.012 1.00 75.25 97 SER A N 1
ATOM 772 C CA . SER A 1 97 ? 17.344 -7.108 -15.715 1.00 75.25 97 SER A CA 1
ATOM 773 C C . SER A 1 97 ? 16.046 -7.291 -16.504 1.00 75.25 97 SER A C 1
ATOM 775 O O . SER A 1 97 ? 16.077 -7.808 -17.617 1.00 75.25 97 SER A O 1
ATOM 777 N N . ALA A 1 98 ? 14.922 -6.818 -15.964 1.00 76.62 98 ALA A N 1
ATOM 778 C CA . ALA A 1 98 ? 13.629 -6.925 -16.619 1.00 76.62 98 ALA A CA 1
ATOM 779 C C . ALA A 1 98 ? 13.477 -5.929 -17.766 1.00 76.62 98 ALA A C 1
ATOM 781 O O . ALA A 1 98 ? 12.950 -6.279 -18.814 1.00 76.62 98 ALA A O 1
ATOM 782 N N . ILE A 1 99 ? 14.024 -4.718 -17.617 1.00 77.94 99 ILE A N 1
ATOM 783 C CA . ILE A 1 99 ? 14.063 -3.742 -18.714 1.00 77.94 99 ILE A CA 1
ATOM 784 C C . ILE A 1 99 ? 14.766 -4.352 -19.934 1.00 77.94 99 ILE A C 1
ATOM 786 O O . ILE A 1 99 ? 14.230 -4.288 -21.033 1.00 77.94 99 ILE A O 1
ATOM 790 N N . ALA A 1 100 ? 15.920 -5.000 -19.739 1.00 81.81 100 ALA A N 1
ATOM 791 C CA . ALA A 1 100 ? 16.661 -5.631 -20.833 1.00 81.81 100 ALA A CA 1
ATOM 792 C C . ALA A 1 100 ? 15.878 -6.771 -21.515 1.00 81.81 100 ALA A C 1
ATOM 794 O O . ALA A 1 100 ? 15.973 -6.940 -22.729 1.00 81.81 100 ALA A O 1
ATOM 795 N N . ARG A 1 101 ? 15.091 -7.544 -20.753 1.00 81.69 101 ARG A N 1
ATOM 796 C CA . ARG A 1 101 ? 14.247 -8.618 -21.302 1.00 81.69 101 ARG A CA 1
ATOM 797 C C . ARG A 1 101 ? 13.064 -8.079 -22.102 1.00 81.69 101 ARG A C 1
ATOM 799 O O . ARG A 1 101 ? 12.768 -8.610 -23.169 1.00 81.69 101 ARG A O 1
ATOM 806 N N . VAL A 1 102 ? 12.422 -7.015 -21.618 1.00 83.00 102 VAL A N 1
ATOM 807 C CA . VAL A 1 102 ? 11.312 -6.357 -22.323 1.00 83.00 102 VAL A CA 1
ATOM 808 C C . VAL A 1 102 ? 11.803 -5.664 -23.597 1.00 83.00 102 VAL A C 1
ATOM 810 O O . VAL A 1 102 ? 11.152 -5.787 -24.631 1.00 83.00 102 VAL A O 1
ATOM 813 N N . ASP A 1 103 ? 12.960 -4.997 -23.551 1.00 83.81 103 ASP A N 1
ATOM 814 C CA . ASP A 1 103 ? 13.543 -4.270 -24.690 1.00 83.81 103 ASP A CA 1
ATOM 815 C C . ASP A 1 103 ? 13.982 -5.206 -25.831 1.00 83.81 103 ASP A C 1
ATOM 817 O O . ASP A 1 103 ? 13.826 -4.884 -27.006 1.00 83.81 103 ASP A O 1
ATOM 821 N N . GLY A 1 104 ? 14.460 -6.411 -25.497 1.00 84.38 104 GLY A N 1
ATOM 822 C CA . GLY A 1 104 ? 14.785 -7.450 -26.482 1.00 84.38 104 GLY A CA 1
ATOM 823 C C . GLY A 1 104 ? 13.573 -8.200 -27.055 1.00 84.38 104 GLY A C 1
ATOM 824 O O . GLY A 1 104 ? 13.744 -9.057 -27.924 1.00 84.38 104 GLY A O 1
ATOM 825 N N . GLY A 1 105 ? 12.362 -7.930 -26.559 1.00 85.69 105 GLY A N 1
ATOM 826 C CA . GLY A 1 105 ? 11.134 -8.611 -26.966 1.00 85.69 105 GLY A CA 1
ATOM 827 C C . GLY A 1 105 ? 10.453 -7.996 -28.197 1.00 85.69 105 GLY A C 1
ATOM 828 O O . GLY A 1 105 ? 10.755 -6.872 -28.602 1.00 85.69 105 GLY A O 1
ATOM 829 N N . PRO A 1 106 ? 9.482 -8.701 -28.807 1.00 90.44 106 PRO A N 1
ATOM 830 C CA . PRO A 1 106 ? 8.661 -8.122 -29.863 1.00 90.44 106 PRO A CA 1
ATOM 831 C C . PRO A 1 106 ? 7.844 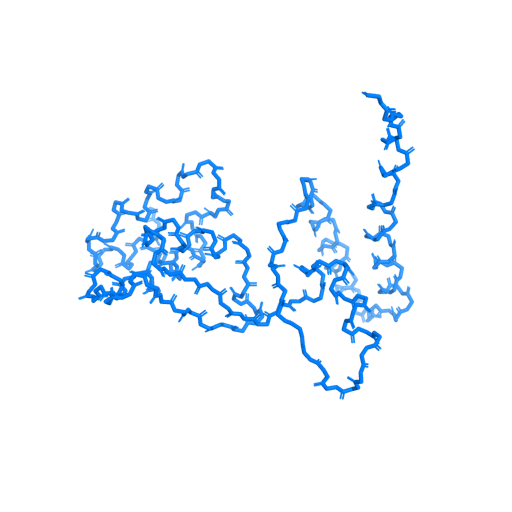-6.937 -29.330 1.00 90.44 106 PRO A C 1
ATOM 833 O O . PRO A 1 106 ? 7.429 -6.902 -28.170 1.00 90.44 106 PRO A O 1
ATOM 836 N N . ARG A 1 107 ? 7.563 -5.961 -30.199 1.00 84.69 107 ARG A N 1
ATOM 837 C CA . ARG A 1 107 ? 6.727 -4.807 -29.845 1.00 84.69 107 ARG A CA 1
ATOM 838 C C . ARG A 1 107 ? 5.376 -5.273 -29.292 1.00 84.69 107 ARG A C 1
ATOM 840 O O . ARG A 1 107 ? 4.677 -6.048 -29.936 1.00 84.69 107 ARG A O 1
ATOM 847 N N . GLY A 1 108 ? 4.993 -4.735 -28.134 1.00 81.62 108 GLY A N 1
ATOM 848 C CA . GLY A 1 108 ? 3.755 -5.107 -27.443 1.00 81.62 108 GLY A CA 1
ATOM 849 C C . GLY A 1 108 ? 3.912 -6.264 -26.457 1.00 81.62 108 GLY A C 1
ATOM 850 O O . GLY A 1 108 ? 2.905 -6.709 -25.915 1.00 81.62 108 GLY A O 1
ATOM 851 N N . ASN A 1 109 ? 5.138 -6.734 -26.210 1.00 80.31 109 ASN A N 1
ATOM 852 C CA . ASN A 1 109 ? 5.422 -7.666 -25.128 1.00 80.31 109 ASN A CA 1
ATOM 853 C C . ASN A 1 109 ? 5.310 -6.979 -23.756 1.00 80.31 109 ASN A C 1
ATOM 855 O O . ASN A 1 109 ? 5.631 -5.798 -23.612 1.00 80.31 109 ASN A O 1
ATOM 859 N N . TRP A 1 110 ? 4.873 -7.734 -22.751 1.00 80.19 110 TRP A N 1
ATOM 860 C CA . TRP A 1 110 ? 4.747 -7.279 -21.367 1.00 80.19 110 TRP A CA 1
ATOM 861 C C . TRP A 1 110 ? 5.390 -8.312 -20.455 1.00 80.19 110 TRP A C 1
ATOM 863 O O . TRP A 1 110 ? 5.279 -9.512 -20.696 1.00 80.19 110 TRP A O 1
ATOM 873 N N . GLU A 1 111 ? 6.028 -7.850 -19.387 1.00 80.19 111 GLU A N 1
ATOM 874 C CA . GLU A 1 111 ? 6.601 -8.727 -18.375 1.00 80.19 111 GLU A CA 1
ATOM 875 C C . GLU A 1 111 ? 6.115 -8.305 -16.991 1.00 80.19 111 GLU A C 1
ATOM 877 O O . GLU A 1 111 ? 6.091 -7.117 -16.661 1.00 80.19 111 GLU A O 1
ATOM 882 N N . LEU A 1 112 ? 5.720 -9.289 -16.181 1.00 80.62 112 LEU A N 1
ATOM 883 C CA . LEU A 1 112 ? 5.429 -9.067 -14.774 1.00 80.62 112 LEU A CA 1
ATOM 884 C C . LEU A 1 112 ? 6.745 -9.060 -14.000 1.00 80.62 112 LEU A C 1
ATOM 886 O O . LEU A 1 112 ? 7.469 -10.052 -13.984 1.00 80.62 112 LEU A O 1
ATOM 890 N N . VAL A 1 113 ? 7.042 -7.940 -13.349 1.00 75.25 113 VAL A N 1
ATOM 891 C CA . VAL A 1 113 ? 8.316 -7.734 -12.659 1.00 75.25 113 VAL A CA 1
ATOM 892 C C . VAL A 1 113 ? 8.059 -7.375 -11.208 1.00 75.25 113 VAL A C 1
ATOM 894 O O . VAL A 1 113 ? 7.181 -6.566 -10.905 1.00 75.25 113 VAL A O 1
ATOM 897 N N . ALA A 1 114 ? 8.862 -7.953 -10.315 1.00 71.94 114 ALA A N 1
ATOM 898 C CA . ALA A 1 114 ? 8.895 -7.530 -8.929 1.00 71.94 114 ALA A CA 1
ATOM 899 C C . ALA A 1 114 ? 9.398 -6.087 -8.829 1.00 71.94 114 ALA A C 1
ATOM 901 O O . ALA A 1 114 ? 10.375 -5.665 -9.450 1.00 71.94 114 ALA A O 1
ATOM 902 N N . ALA A 1 115 ? 8.687 -5.331 -8.022 1.00 69.06 115 ALA A N 1
ATOM 903 C CA . ALA A 1 115 ? 8.930 -3.936 -7.773 1.00 69.06 115 ALA A CA 1
ATOM 904 C C . ALA A 1 115 ? 10.152 -3.828 -6.817 1.00 69.06 115 ALA A C 1
ATOM 906 O O . ALA A 1 115 ? 10.136 -4.434 -5.749 1.00 69.06 115 ALA A O 1
ATOM 907 N N . VAL A 1 116 ? 11.246 -3.160 -7.224 1.00 68.81 116 VAL A N 1
ATOM 908 C CA . VAL A 1 116 ? 12.530 -3.176 -6.478 1.00 68.81 116 VAL A CA 1
ATOM 909 C C . VAL A 1 116 ? 12.738 -1.909 -5.662 1.00 68.81 116 VAL A C 1
ATOM 911 O O . VAL A 1 116 ? 12.758 -0.810 -6.222 1.00 68.81 116 VAL A O 1
ATOM 914 N N . ASP A 1 117 ? 12.997 -2.068 -4.364 1.00 67.44 117 ASP A N 1
ATOM 915 C CA . ASP A 1 117 ? 13.272 -0.948 -3.468 1.00 67.44 117 ASP A CA 1
ATOM 916 C C . ASP A 1 117 ? 14.436 -0.069 -3.955 1.00 67.44 117 ASP A C 1
ATOM 918 O O . ASP A 1 117 ? 15.473 -0.562 -4.421 1.00 67.44 117 ASP A O 1
ATOM 922 N N . PRO A 1 118 ? 14.291 1.264 -3.862 1.00 64.38 118 PRO A N 1
ATOM 923 C CA . PRO A 1 118 ? 15.346 2.163 -4.277 1.00 64.38 118 PRO A CA 1
ATOM 924 C C . PRO A 1 118 ? 16.553 2.047 -3.334 1.00 64.38 118 PRO A C 1
ATOM 926 O O . PRO A 1 118 ? 16.425 1.873 -2.124 1.00 64.38 118 PRO A O 1
ATOM 929 N N . LYS A 1 119 ? 17.760 2.166 -3.897 1.00 67.19 119 LYS A N 1
ATOM 930 C CA . LYS A 1 119 ? 19.009 1.982 -3.143 1.00 67.19 119 LYS A CA 1
ATOM 931 C C . LYS A 1 119 ? 19.137 2.980 -1.973 1.00 67.19 119 LYS A C 1
ATOM 933 O O . LYS A 1 119 ? 18.733 4.139 -2.115 1.00 67.19 119 LYS A O 1
ATOM 938 N N . PRO A 1 120 ? 19.797 2.604 -0.861 1.00 63.19 120 PRO A N 1
ATOM 939 C CA . PRO A 1 120 ? 20.091 3.530 0.231 1.00 63.19 120 PRO A CA 1
ATOM 940 C C . PRO A 1 120 ? 20.791 4.804 -0.271 1.00 63.19 120 PRO A C 1
ATOM 942 O O . PRO A 1 120 ? 21.761 4.735 -1.027 1.00 63.19 120 PRO A O 1
ATOM 945 N N . GLY A 1 121 ? 20.290 5.976 0.133 1.00 64.81 121 GLY A N 1
ATOM 946 C CA . GLY A 1 121 ? 20.814 7.281 -0.294 1.00 64.81 121 GLY A CA 1
ATOM 947 C C . GLY A 1 121 ? 20.228 7.837 -1.600 1.00 64.81 121 GLY A C 1
ATOM 948 O O . GLY A 1 121 ? 20.581 8.957 -1.982 1.00 64.81 121 GLY A O 1
ATOM 949 N N . TRP A 1 122 ? 19.303 7.125 -2.258 1.00 67.31 122 TRP A N 1
ATOM 950 C CA . TRP A 1 122 ? 18.641 7.620 -3.472 1.00 67.31 122 TRP A CA 1
ATOM 951 C C . TRP A 1 122 ? 17.879 8.935 -3.245 1.00 67.31 122 TRP A C 1
ATOM 953 O O . TRP A 1 122 ? 17.789 9.754 -4.151 1.00 67.31 122 TRP A O 1
ATOM 963 N N . GLU A 1 123 ? 17.362 9.171 -2.038 1.00 65.19 123 GLU A N 1
ATOM 964 C CA . GLU A 1 123 ? 16.574 10.361 -1.693 1.00 65.19 123 GLU A CA 1
ATOM 965 C C . GLU A 1 123 ? 17.372 11.650 -1.867 1.00 65.19 123 GLU A C 1
ATOM 967 O O . GLU A 1 123 ? 16.850 12.635 -2.388 1.00 65.19 123 GLU A O 1
ATOM 972 N N . LYS A 1 124 ? 18.652 11.638 -1.470 1.00 69.75 124 LYS A N 1
ATOM 973 C CA . LYS A 1 124 ? 19.559 12.780 -1.644 1.00 69.75 124 LYS A CA 1
ATOM 974 C C . LYS A 1 124 ? 19.777 13.062 -3.128 1.00 69.75 124 LYS A C 1
ATOM 976 O O . LYS A 1 124 ? 19.685 14.207 -3.556 1.00 69.75 124 LYS A O 1
ATOM 981 N N . ILE A 1 125 ? 19.981 12.007 -3.913 1.00 67.50 125 ILE A N 1
ATOM 982 C CA . ILE A 1 125 ? 20.176 12.091 -5.365 1.00 67.50 125 ILE A CA 1
ATOM 983 C C . ILE A 1 125 ? 18.906 12.618 -6.041 1.00 67.50 125 ILE A C 1
ATOM 985 O O . ILE A 1 125 ? 18.964 13.561 -6.825 1.00 67.50 125 ILE A O 1
ATOM 989 N N . ASN A 1 126 ? 17.742 12.076 -5.687 1.00 67.00 126 ASN A N 1
ATOM 990 C CA . ASN A 1 126 ? 16.458 12.495 -6.236 1.00 67.00 126 ASN A CA 1
ATOM 991 C C . ASN A 1 126 ? 16.124 13.946 -5.870 1.00 67.00 126 ASN A C 1
ATOM 993 O O . ASN A 1 126 ? 15.567 14.678 -6.683 1.00 67.00 126 ASN A O 1
ATOM 997 N N . ARG A 1 127 ? 16.496 14.391 -4.664 1.00 69.38 127 ARG A N 1
ATOM 998 C CA . ARG A 1 127 ? 16.345 15.787 -4.239 1.00 69.38 127 ARG A CA 1
ATOM 999 C C . ARG A 1 127 ? 17.218 16.721 -5.080 1.00 69.38 127 ARG A C 1
ATOM 1001 O O . ARG A 1 127 ? 16.713 17.737 -5.545 1.00 69.38 127 ARG A O 1
ATOM 1008 N N . CYS A 1 128 ? 18.475 16.355 -5.340 1.00 69.81 128 CYS A N 1
ATOM 1009 C CA . CYS A 1 128 ? 19.354 17.113 -6.235 1.00 69.81 128 CYS A CA 1
ATOM 1010 C C . CYS A 1 128 ? 18.812 17.171 -7.671 1.00 69.81 128 CYS A C 1
ATOM 1012 O O . CYS A 1 128 ? 18.813 18.238 -8.276 1.00 69.81 128 CYS A O 1
ATOM 1014 N N . ILE A 1 129 ? 18.294 16.054 -8.196 1.00 71.12 129 ILE A N 1
ATOM 1015 C CA . ILE A 1 129 ? 17.683 15.998 -9.533 1.00 71.12 129 ILE A CA 1
ATOM 1016 C C . ILE A 1 129 ? 16.444 16.897 -9.606 1.00 71.12 129 ILE A C 1
ATOM 1018 O O . ILE A 1 129 ? 16.302 17.661 -10.555 1.00 71.12 129 ILE A O 1
ATOM 1022 N N . LYS A 1 130 ? 15.560 16.847 -8.601 1.00 73.25 130 LYS A N 1
ATOM 1023 C CA . LYS A 1 130 ? 14.383 17.726 -8.538 1.00 73.25 130 LYS A CA 1
ATOM 1024 C C . LYS A 1 130 ? 14.775 19.199 -8.502 1.00 73.25 130 LYS A C 1
ATOM 1026 O O . LYS A 1 130 ? 14.256 19.963 -9.299 1.00 73.25 130 LYS A O 1
ATOM 1031 N N . LEU A 1 131 ? 15.726 19.571 -7.642 1.00 73.06 131 LEU A N 1
ATOM 1032 C CA . LEU A 1 131 ? 16.228 20.945 -7.556 1.00 73.06 131 LEU A CA 1
ATOM 1033 C C . LEU A 1 131 ? 16.805 21.423 -8.892 1.00 73.06 131 LEU A C 1
ATOM 1035 O O . LEU A 1 131 ? 16.530 22.541 -9.312 1.00 73.06 131 LEU A O 1
ATOM 1039 N N . HIS A 1 132 ? 17.570 20.572 -9.576 1.00 69.06 132 HIS A N 1
ATOM 1040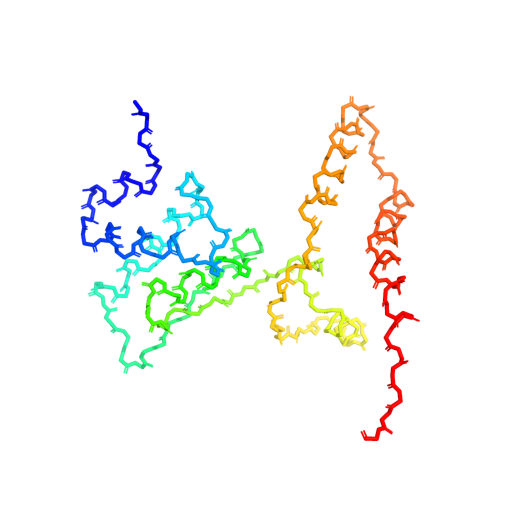 C CA . HIS A 1 132 ? 18.113 20.886 -10.893 1.00 69.06 132 HIS A CA 1
ATOM 1041 C C . HIS A 1 132 ? 17.008 21.070 -11.944 1.00 69.06 132 HIS A C 1
ATOM 1043 O O . HIS A 1 132 ? 17.012 22.057 -12.672 1.00 69.06 132 HIS A O 1
ATOM 1049 N N . ASN A 1 133 ? 16.022 20.171 -11.982 1.00 68.19 133 ASN A N 1
ATOM 1050 C CA . ASN A 1 133 ? 14.897 20.270 -12.912 1.00 68.19 133 ASN A CA 1
ATOM 1051 C C . ASN A 1 133 ? 14.016 21.496 -12.635 1.00 68.19 133 ASN A C 1
ATOM 1053 O O . ASN A 1 133 ? 13.580 22.147 -13.577 1.00 68.19 133 ASN A O 1
ATOM 1057 N N . ASP A 1 134 ? 13.792 21.851 -11.369 1.00 72.25 134 ASP A N 1
ATOM 1058 C CA . ASP A 1 134 ? 13.054 23.061 -10.994 1.00 72.25 134 ASP A CA 1
ATOM 1059 C C . ASP A 1 134 ? 13.791 24.333 -11.439 1.00 72.25 134 ASP A C 1
ATOM 1061 O O . ASP A 1 134 ? 13.154 25.314 -11.821 1.00 72.25 134 ASP A O 1
ATOM 1065 N N . VAL A 1 135 ? 15.129 24.328 -11.416 1.00 73.81 135 VAL A N 1
ATOM 1066 C CA . VAL A 1 135 ? 15.946 25.426 -11.956 1.00 73.81 135 VAL A CA 1
ATOM 1067 C C . VAL A 1 135 ? 15.797 25.520 -13.475 1.00 73.81 135 VAL A C 1
ATOM 1069 O O . VAL A 1 135 ? 15.548 26.614 -13.976 1.00 73.81 135 VAL A O 1
ATOM 1072 N N . LEU A 1 136 ? 15.864 24.396 -14.195 1.00 63.88 136 LEU A N 1
ATOM 1073 C CA . LEU A 1 136 ? 15.686 24.364 -15.653 1.00 63.88 136 LEU A CA 1
ATOM 1074 C C . LEU A 1 136 ? 14.278 24.814 -16.076 1.00 63.88 136 LEU A C 1
ATOM 1076 O O . LEU A 1 136 ? 14.127 25.629 -16.983 1.00 63.88 136 LEU A O 1
ATOM 1080 N N . LEU A 1 137 ? 13.241 24.364 -15.365 1.00 62.16 137 LEU A N 1
ATOM 1081 C CA . LEU A 1 137 ? 11.855 24.771 -15.617 1.00 62.16 137 LEU A CA 1
ATOM 1082 C C . LEU A 1 137 ? 11.638 26.271 -15.373 1.00 62.16 137 LEU A C 1
ATOM 1084 O O . LEU A 1 137 ? 10.926 26.918 -16.136 1.00 62.16 137 LEU A O 1
ATOM 1088 N N . LYS A 1 138 ? 12.279 26.850 -14.347 1.00 67.12 138 LYS A N 1
ATOM 1089 C CA . LYS A 1 138 ? 12.241 28.302 -14.087 1.00 67.12 138 LYS A CA 1
ATOM 1090 C C . LYS A 1 138 ? 12.966 29.123 -15.152 1.00 67.12 138 LYS A C 1
ATOM 1092 O O . LYS A 1 138 ? 12.657 30.300 -15.309 1.00 67.12 138 LYS A O 1
ATOM 1097 N N . GLN A 1 139 ? 13.907 28.519 -15.870 1.00 67.56 139 GLN A N 1
ATOM 1098 C CA . GLN A 1 139 ? 14.617 29.146 -16.985 1.00 67.56 139 GLN A CA 1
ATOM 1099 C C . GLN A 1 139 ? 13.845 29.045 -18.314 1.00 67.56 139 GLN A C 1
ATOM 1101 O O . GLN A 1 139 ? 14.303 29.594 -19.309 1.00 67.56 139 GLN A O 1
ATOM 1106 N N . ASN A 1 140 ? 12.660 28.409 -18.340 1.00 54.94 140 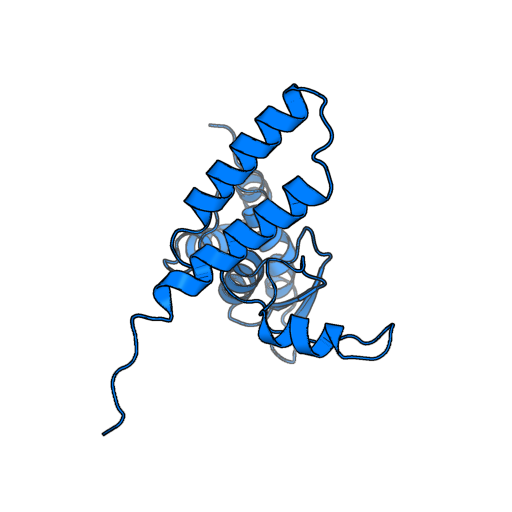ASN A N 1
ATOM 1107 C CA . ASN A 1 140 ? 11.849 28.169 -19.547 1.00 54.94 140 ASN A CA 1
ATOM 1108 C C . ASN A 1 140 ? 12.583 27.395 -20.663 1.00 54.94 140 ASN A C 1
ATOM 1110 O O . ASN A 1 140 ? 12.098 27.311 -21.792 1.00 54.94 140 ASN A O 1
ATOM 1114 N N . GLU A 1 141 ? 13.727 26.787 -20.354 1.00 59.16 141 GLU A N 1
ATOM 1115 C CA . GLU A 1 141 ? 14.451 25.918 -21.270 1.00 59.16 141 GLU A CA 1
ATOM 1116 C C . GLU A 1 141 ? 13.893 24.503 -21.126 1.00 59.16 141 GLU A C 1
ATOM 1118 O O . GLU A 1 141 ? 14.011 23.870 -20.073 1.00 59.16 141 GLU A O 1
ATOM 1123 N N . GLN A 1 142 ? 13.263 23.978 -22.183 1.00 55.72 142 GLN A N 1
ATOM 1124 C CA . GLN A 1 142 ? 12.980 22.548 -22.211 1.00 55.72 142 GLN A CA 1
ATOM 1125 C C . GLN A 1 142 ? 14.318 21.799 -22.229 1.00 55.72 142 GLN A C 1
ATOM 1127 O O . GLN A 1 142 ? 15.129 22.041 -23.127 1.00 55.72 142 GLN A O 1
ATOM 1132 N N . PRO A 1 143 ? 14.565 20.889 -21.270 1.00 56.47 143 PRO A N 1
ATOM 1133 C CA . PRO A 1 143 ? 15.797 20.126 -21.256 1.00 56.47 143 PRO A CA 1
ATOM 1134 C C . PRO A 1 143 ? 15.887 19.318 -22.548 1.00 56.47 143 PRO A C 1
ATOM 1136 O O . PRO A 1 143 ? 14.993 18.541 -22.889 1.00 56.47 143 PRO A O 1
ATOM 1139 N N . THR A 1 144 ? 16.971 19.524 -23.288 1.00 61.03 144 THR A N 1
ATOM 1140 C CA . THR A 1 144 ? 17.206 18.823 -24.550 1.00 61.03 144 THR A CA 1
ATOM 1141 C C . THR A 1 144 ? 17.311 17.316 -24.310 1.00 61.03 144 THR A C 1
ATOM 1143 O O . THR A 1 144 ? 17.744 16.860 -23.248 1.00 61.03 144 THR A O 1
ATOM 1146 N N . HIS A 1 145 ? 16.966 16.513 -25.320 1.00 50.88 145 HIS A N 1
ATOM 1147 C CA . HIS A 1 145 ? 17.048 15.047 -25.242 1.00 50.88 145 HIS A CA 1
ATOM 1148 C C . HIS A 1 145 ? 18.440 14.554 -24.794 1.00 50.88 145 HIS A C 1
ATOM 1150 O O . HIS A 1 145 ? 18.550 13.569 -24.070 1.00 50.88 145 HIS A O 1
ATOM 1156 N N . GLN A 1 146 ? 19.506 15.282 -25.149 1.00 52.25 146 GLN A N 1
ATOM 1157 C CA . GLN A 1 146 ? 20.878 14.995 -24.716 1.00 52.25 146 GLN A CA 1
ATOM 1158 C C . GLN A 1 146 ? 21.147 15.312 -23.235 1.00 52.25 146 GLN A C 1
ATOM 1160 O O . GLN A 1 146 ? 21.962 14.646 -22.599 1.00 52.25 146 GLN A O 1
ATOM 1165 N N . GLN A 1 147 ? 20.489 16.322 -22.662 1.00 54.62 147 GLN A N 1
ATOM 1166 C CA . GLN A 1 147 ? 20.588 16.617 -21.229 1.00 54.62 147 GLN A CA 1
ATOM 1167 C C . GLN A 1 147 ? 19.825 15.571 -20.410 1.00 54.62 147 GLN A C 1
ATOM 1169 O O . GLN A 1 147 ? 20.332 15.095 -19.395 1.00 54.62 147 GLN A O 1
ATOM 1174 N N . LEU A 1 148 ? 18.654 15.144 -20.890 1.00 53.16 148 LEU A N 1
ATOM 1175 C CA . LEU A 1 148 ? 17.876 14.066 -20.275 1.00 53.16 148 LEU A CA 1
ATOM 1176 C C . LEU A 1 148 ? 18.605 12.715 -20.356 1.00 53.16 148 LEU A C 1
ATOM 1178 O O . LEU A 1 148 ? 18.646 11.988 -19.361 1.00 53.16 148 LEU A O 1
ATOM 1182 N N . SER A 1 149 ? 19.250 12.407 -21.489 1.00 49.75 149 SER A N 1
ATOM 1183 C CA . SER A 1 149 ? 20.063 11.195 -21.628 1.00 49.75 149 SER A CA 1
ATOM 1184 C C . SER A 1 149 ? 21.283 11.235 -20.709 1.00 49.75 149 SER A C 1
ATOM 1186 O O . SER A 1 149 ? 21.510 10.273 -19.982 1.00 49.75 149 SER A O 1
ATOM 1188 N N . LYS A 1 150 ? 21.994 12.367 -20.614 1.00 54.03 150 LYS A N 1
ATOM 1189 C CA . LYS A 1 150 ? 23.118 12.534 -19.676 1.00 54.03 150 LYS A CA 1
ATOM 1190 C C . LYS A 1 150 ? 22.701 12.412 -18.216 1.00 54.03 150 LYS A C 1
ATOM 1192 O O . LYS A 1 150 ? 23.435 11.812 -17.444 1.00 54.03 150 LYS A O 1
ATOM 1197 N N . LEU A 1 151 ? 21.539 12.931 -17.816 1.00 53.47 151 LEU A N 1
ATOM 1198 C CA . LEU A 1 151 ? 21.022 12.764 -16.450 1.00 53.47 151 LEU A CA 1
ATOM 1199 C C . LEU A 1 151 ? 20.672 11.301 -16.156 1.00 53.47 151 LEU A C 1
ATOM 1201 O O . LEU A 1 151 ? 20.966 10.804 -15.066 1.00 53.47 151 LEU A O 1
ATOM 1205 N N . SER A 1 152 ? 20.104 10.598 -17.139 1.00 50.41 152 SER A N 1
ATOM 1206 C CA . SER A 1 152 ? 19.865 9.159 -17.038 1.00 50.41 152 SER A CA 1
ATOM 1207 C C . SER A 1 152 ? 21.182 8.376 -16.953 1.00 50.41 152 SER A C 1
ATOM 1209 O O . SER A 1 152 ? 21.333 7.537 -16.072 1.00 50.41 152 SER A O 1
ATOM 1211 N N . GLU A 1 153 ? 22.189 8.720 -17.758 1.00 48.88 153 GLU A N 1
ATOM 1212 C CA . GLU A 1 153 ? 23.527 8.121 -17.745 1.00 48.88 153 GLU A CA 1
ATOM 1213 C C . GLU A 1 153 ? 24.305 8.442 -16.467 1.00 48.88 153 GLU A C 1
ATOM 1215 O O . GLU A 1 153 ? 25.048 7.596 -15.976 1.00 48.88 153 GLU A O 1
ATOM 1220 N N . LEU A 1 154 ? 24.125 9.627 -15.878 1.00 47.47 154 LEU A N 1
ATOM 1221 C CA . LEU A 1 154 ? 24.715 9.983 -14.589 1.00 47.47 154 LEU A CA 1
ATOM 1222 C C . LEU A 1 154 ? 24.082 9.140 -13.476 1.00 47.47 154 LEU A C 1
ATOM 1224 O O . LEU A 1 154 ? 24.787 8.512 -12.689 1.00 47.47 154 LEU A O 1
ATOM 1228 N N . ALA A 1 155 ? 22.752 9.029 -13.464 1.00 46.62 155 ALA A N 1
ATOM 1229 C CA . ALA A 1 155 ? 22.043 8.142 -12.544 1.00 46.62 155 ALA A CA 1
ATOM 1230 C C . ALA A 1 155 ? 22.454 6.663 -12.736 1.00 46.62 155 ALA A C 1
ATOM 1232 O O . ALA A 1 155 ? 22.540 5.904 -11.768 1.00 46.62 155 ALA A O 1
ATOM 1233 N N . ILE A 1 156 ? 22.773 6.257 -13.970 1.00 44.78 156 ILE A N 1
ATOM 1234 C CA . ILE A 1 156 ? 23.231 4.906 -14.321 1.00 44.78 156 ILE A CA 1
ATOM 1235 C C . ILE A 1 156 ? 24.711 4.679 -13.947 1.00 44.78 156 ILE A C 1
ATOM 1237 O O . ILE A 1 156 ? 25.036 3.633 -13.381 1.00 44.78 156 ILE A O 1
ATOM 1241 N N . SER A 1 157 ? 25.618 5.625 -14.192 1.00 37.59 157 SER A N 1
ATOM 1242 C CA . SER A 1 157 ? 27.070 5.474 -13.988 1.00 37.59 157 SER A CA 1
ATOM 1243 C C . SER A 1 157 ? 27.466 5.454 -12.511 1.00 37.59 157 SER A C 1
ATOM 1245 O O . SER A 1 157 ? 28.313 4.652 -12.116 1.00 37.59 157 SER A O 1
ATOM 1247 N N . PHE A 1 158 ? 26.768 6.206 -11.656 1.00 40.75 158 PHE A N 1
ATOM 1248 C CA . PHE A 1 158 ? 26.972 6.154 -10.204 1.00 40.75 158 PHE A CA 1
ATOM 1249 C C . PHE A 1 158 ? 26.505 4.836 -9.569 1.00 40.75 158 PHE A C 1
ATOM 1251 O O . PHE A 1 158 ? 26.998 4.448 -8.512 1.00 40.75 158 PHE A O 1
ATOM 1258 N N . THR A 1 159 ? 25.613 4.082 -10.226 1.00 39.22 159 THR A N 1
ATOM 1259 C CA . THR A 1 159 ? 25.322 2.699 -9.810 1.00 39.22 159 THR A CA 1
ATOM 1260 C C . THR A 1 159 ? 26.396 1.690 -10.229 1.00 39.22 159 THR A C 1
ATOM 1262 O O . THR A 1 159 ? 26.400 0.584 -9.693 1.00 39.22 159 THR A O 1
ATOM 1265 N N . ARG A 1 160 ? 27.301 2.052 -11.151 1.00 34.75 160 ARG A N 1
ATOM 1266 C CA . ARG A 1 160 ? 28.348 1.178 -11.708 1.00 34.75 160 ARG A CA 1
ATOM 1267 C C . ARG A 1 160 ? 29.657 1.244 -10.915 1.00 34.75 160 ARG A C 1
ATOM 1269 O O . ARG A 1 160 ? 30.302 0.216 -10.745 1.00 34.75 160 ARG A O 1
ATOM 1276 N N . THR A 1 161 ? 30.013 2.406 -10.365 1.00 33.38 161 THR A N 1
ATOM 1277 C CA . THR A 1 161 ? 31.290 2.642 -9.657 1.00 33.38 161 THR A CA 1
ATOM 1278 C C . THR A 1 161 ? 31.449 1.914 -8.317 1.00 33.38 161 THR A C 1
ATOM 1280 O O . THR A 1 161 ? 32.539 1.9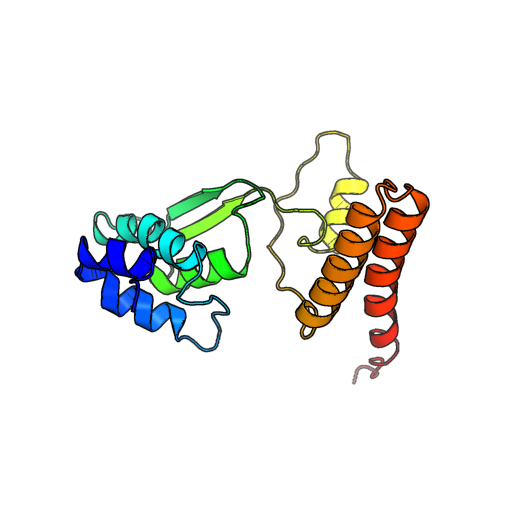35 -7.755 1.00 33.38 161 THR A O 1
ATOM 1283 N N . ARG A 1 162 ? 30.415 1.228 -7.804 1.00 38.62 162 ARG A N 1
ATOM 1284 C CA . ARG A 1 162 ? 30.528 0.385 -6.595 1.00 38.62 162 ARG A CA 1
ATOM 1285 C C . ARG A 1 162 ? 30.493 -1.124 -6.844 1.00 38.62 162 ARG A C 1
ATOM 1287 O O . ARG A 1 162 ? 30.866 -1.873 -5.951 1.00 38.62 162 ARG A O 1
ATOM 1294 N N . ASN A 1 163 ? 30.111 -1.580 -8.039 1.00 35.25 163 ASN A N 1
ATOM 1295 C CA . ASN A 1 163 ? 30.187 -3.010 -8.371 1.00 35.25 163 ASN A CA 1
ATOM 1296 C C . ASN A 1 163 ? 31.621 -3.457 -8.706 1.00 35.25 163 ASN A C 1
ATOM 1298 O O . ASN A 1 163 ? 31.886 -4.650 -8.761 1.00 35.25 163 ASN A O 1
ATOM 1302 N N . SER A 1 164 ? 32.556 -2.522 -8.897 1.00 32.50 164 SER A N 1
ATOM 1303 C CA . SER A 1 164 ? 33.976 -2.816 -9.119 1.00 32.50 164 SER A CA 1
ATOM 1304 C C . SER A 1 164 ? 34.783 -3.035 -7.832 1.00 32.50 164 SER A C 1
ATOM 1306 O O . SER A 1 164 ? 35.971 -3.318 -7.926 1.00 32.50 164 SER A O 1
ATOM 1308 N N . SER A 1 165 ? 34.182 -2.910 -6.640 1.00 34.66 165 SER A N 1
ATOM 1309 C CA . SER A 1 165 ? 34.882 -3.086 -5.354 1.00 34.66 165 SER A CA 1
ATOM 1310 C C . SER A 1 165 ? 34.397 -4.262 -4.497 1.00 34.66 165 SER A C 1
ATOM 1312 O O . SER A 1 165 ? 34.880 -4.431 -3.383 1.00 34.66 165 SER A O 1
ATOM 1314 N N . PHE A 1 166 ? 33.527 -5.128 -5.023 1.00 33.75 166 PHE A N 1
ATOM 1315 C CA . PHE A 1 166 ? 33.241 -6.439 -4.429 1.00 33.75 166 PHE A CA 1
ATOM 1316 C C . PHE A 1 166 ? 33.548 -7.544 -5.440 1.00 33.75 166 PHE A C 1
ATOM 1318 O O . PHE A 1 166 ? 32.664 -8.155 -6.029 1.00 33.75 166 PHE A O 1
ATOM 1325 N N . SER A 1 167 ? 34.842 -7.763 -5.666 1.00 31.58 167 SER A N 1
ATOM 1326 C CA . SER A 1 167 ? 35.365 -9.050 -6.121 1.00 31.58 167 SER A CA 1
ATOM 1327 C C . SER A 1 167 ? 36.082 -9.671 -4.928 1.00 31.58 167 SER A C 1
ATOM 1329 O O . SER A 1 167 ? 37.229 -9.329 -4.656 1.00 31.58 167 SER A O 1
ATOM 1331 N N . THR A 1 168 ? 35.398 -10.544 -4.194 1.00 31.48 168 THR A N 1
ATOM 1332 C CA . THR A 1 168 ? 36.059 -11.487 -3.284 1.00 31.48 168 THR A CA 1
ATOM 1333 C C . THR A 1 168 ? 35.997 -12.856 -3.958 1.00 31.48 168 THR A C 1
ATOM 1335 O O . THR A 1 168 ? 34.920 -13.222 -4.439 1.00 31.48 168 THR A O 1
ATOM 1338 N N . PRO A 1 169 ? 37.114 -13.595 -4.071 1.00 30.11 169 PRO A N 1
ATOM 1339 C CA . PRO A 1 169 ? 37.111 -14.906 -4.696 1.00 30.11 169 PRO A CA 1
ATOM 1340 C C . PRO A 1 169 ? 36.359 -15.911 -3.822 1.00 30.11 169 PRO A C 1
ATOM 1342 O O . PRO A 1 169 ? 36.394 -15.853 -2.595 1.00 30.11 169 PRO A O 1
ATOM 1345 N N . MET A 1 170 ? 35.677 -16.820 -4.506 1.00 31.58 170 MET A N 1
ATOM 1346 C CA . MET A 1 170 ? 34.980 -17.974 -3.961 1.00 31.58 170 MET A CA 1
ATOM 1347 C C . MET A 1 170 ? 36.006 -18.977 -3.406 1.00 31.58 170 MET A C 1
ATOM 1349 O O . MET A 1 170 ? 36.804 -19.501 -4.183 1.00 31.58 170 MET A O 1
ATOM 1353 N N . ILE A 1 171 ? 35.966 -19.227 -2.093 1.00 33.78 171 ILE A N 1
ATOM 1354 C CA . ILE A 1 171 ? 36.262 -20.520 -1.447 1.00 33.78 171 ILE A CA 1
ATOM 1355 C C . ILE A 1 171 ? 35.223 -20.705 -0.344 1.00 33.78 171 ILE A C 1
ATOM 1357 O O . ILE A 1 171 ? 35.070 -19.759 0.462 1.00 33.78 171 ILE A O 1
#